Protein AF-A0A0G4FN25-F1 (afdb_monomer)

Sequence (162 aa):
MQSSNTSNTAGLGGEGDLRFLDLDSAEFVLVSLCSVLTHGNPSPEVLSELLAHREGFGLAWVLLQFVRLKRSRVAVTTLDLSKFSLGGGKLNLILSALPEGPESVETLKGGSHVCTEPRLTSLCRFLQNLRRTEGGGGVAVGGSLRTLVLAGEQQSDLISFA

Radius of gyration: 25.99 Å; Cα contacts (8 Å, |Δi|>4): 192; chains: 1; bounding box: 99×44×72 Å

Mean predicted aligned error: 14.56 Å

Structure (mmCIF, N/CA/C/O backbone):
data_AF-A0A0G4FN25-F1
#
_entry.id   AF-A0A0G4FN25-F1
#
loop_
_atom_site.group_PDB
_atom_site.id
_atom_site.type_symbol
_atom_site.label_atom_id
_atom_site.label_alt_id
_atom_site.label_comp_id
_atom_site.label_asym_id
_atom_site.label_entity_id
_atom_site.label_seq_id
_atom_site.pdbx_PDB_ins_code
_atom_site.Cartn_x
_atom_site.Cartn_y
_atom_site.Cartn_z
_atom_site.occupancy
_atom_site.B_iso_or_equiv
_atom_site.auth_seq_id
_atom_site.auth_comp_id
_atom_site.auth_asym_id
_atom_site.auth_atom_id
_atom_site.pdbx_PDB_model_num
ATOM 1 N N . MET A 1 1 ? 70.797 -19.616 -38.333 1.00 41.28 1 MET A N 1
ATOM 2 C CA . MET A 1 1 ? 71.349 -18.657 -37.350 1.00 41.28 1 MET A CA 1
ATOM 3 C C . MET A 1 1 ? 70.176 -18.258 -36.463 1.00 41.28 1 MET A C 1
ATOM 5 O O . MET A 1 1 ? 69.189 -17.812 -37.022 1.00 41.28 1 MET A O 1
ATOM 9 N N . GLN A 1 2 ? 70.088 -18.867 -35.270 1.00 38.78 2 GLN A N 1
ATOM 10 C CA . GLN A 1 2 ? 70.317 -18.218 -33.952 1.00 38.78 2 GLN A CA 1
ATOM 11 C C . GLN A 1 2 ? 69.226 -17.180 -33.626 1.00 38.78 2 GLN A C 1
ATOM 13 O O . GLN A 1 2 ? 68.972 -16.332 -34.465 1.00 38.78 2 GLN A O 1
ATOM 18 N N . SER A 1 3 ? 68.559 -17.098 -32.473 1.00 40.25 3 SER A N 1
ATOM 19 C CA . SER A 1 3 ? 68.507 -17.797 -31.172 1.00 40.25 3 SER A CA 1
ATOM 20 C C . SER A 1 3 ? 67.257 -17.207 -30.465 1.00 40.25 3 SER A C 1
ATOM 22 O O . SER A 1 3 ? 66.967 -16.034 -30.664 1.00 40.25 3 SER A O 1
ATOM 24 N N . SER A 1 4 ? 66.351 -17.994 -29.880 1.00 48.94 4 SER A N 1
ATOM 25 C CA . SER A 1 4 ? 66.202 -18.314 -28.440 1.00 48.94 4 SER A CA 1
ATOM 26 C C . SER A 1 4 ? 65.996 -17.152 -27.442 1.00 48.94 4 SER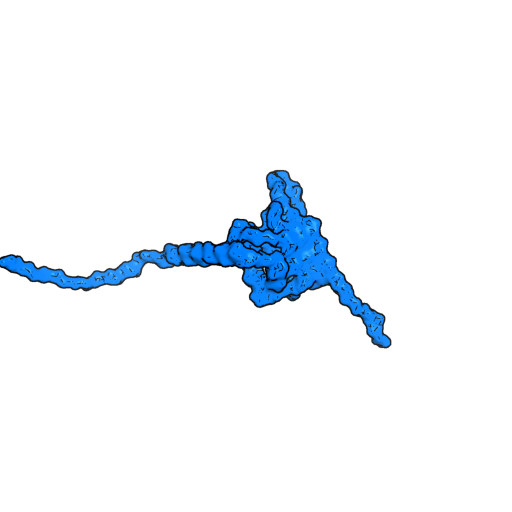 A C 1
ATOM 28 O O . SER A 1 4 ? 66.880 -16.319 -27.284 1.00 48.94 4 SER A O 1
ATOM 30 N N . ASN A 1 5 ? 64.917 -17.304 -26.647 1.00 42.34 5 ASN A N 1
ATOM 31 C CA . ASN A 1 5 ? 64.643 -16.820 -25.272 1.00 42.34 5 ASN A CA 1
ATOM 32 C C . ASN A 1 5 ? 64.369 -15.308 -25.089 1.00 42.34 5 ASN A C 1
ATOM 34 O O . ASN A 1 5 ? 65.041 -14.482 -25.679 1.00 42.34 5 ASN A O 1
ATOM 38 N N . THR A 1 6 ? 63.382 -14.860 -24.301 1.00 46.34 6 THR A N 1
ATOM 39 C CA . THR A 1 6 ? 63.128 -15.197 -22.887 1.00 46.34 6 THR A CA 1
ATOM 40 C C . THR A 1 6 ? 61.660 -15.059 -22.445 1.00 46.34 6 THR A C 1
ATOM 42 O O . THR A 1 6 ? 60.819 -14.409 -23.053 1.00 46.34 6 THR A O 1
ATOM 45 N N . SER A 1 7 ? 61.417 -15.734 -21.330 1.00 46.72 7 SER A N 1
ATOM 46 C CA . SER A 1 7 ? 60.204 -16.088 -20.606 1.00 46.72 7 SER A CA 1
ATOM 47 C C . SER A 1 7 ? 59.606 -15.034 -19.654 1.00 46.72 7 SER A C 1
ATOM 49 O O . SER A 1 7 ? 60.318 -14.194 -19.118 1.00 46.72 7 SER A O 1
ATOM 51 N N . ASN A 1 8 ? 58.338 -15.299 -19.314 1.00 40.88 8 ASN A N 1
ATOM 52 C CA . ASN A 1 8 ? 57.712 -15.259 -17.979 1.00 40.88 8 ASN A CA 1
ATOM 53 C C . ASN A 1 8 ? 57.148 -13.962 -17.360 1.00 40.88 8 ASN A C 1
ATOM 55 O O . ASN A 1 8 ? 57.861 -13.073 -16.917 1.00 40.88 8 ASN A O 1
ATOM 59 N N . THR A 1 9 ? 55.814 -14.002 -17.219 1.00 49.06 9 THR A N 1
ATOM 60 C CA . THR A 1 9 ? 55.008 -13.921 -15.979 1.00 49.06 9 THR A CA 1
ATOM 61 C C . THR A 1 9 ? 55.432 -12.955 -14.868 1.00 49.06 9 THR A C 1
ATOM 63 O O . THR A 1 9 ? 56.378 -13.234 -14.137 1.00 49.06 9 THR A O 1
ATOM 66 N N . ALA A 1 10 ? 54.589 -11.957 -14.598 1.00 39.38 10 ALA A N 1
ATOM 67 C CA . ALA A 1 10 ? 54.053 -11.650 -13.265 1.00 39.38 10 ALA A CA 1
ATOM 68 C C . ALA A 1 10 ? 53.078 -10.469 -13.371 1.00 39.38 10 ALA A C 1
ATOM 70 O O . ALA A 1 10 ? 53.340 -9.522 -14.105 1.00 39.38 10 ALA A O 1
ATOM 71 N N . GLY A 1 11 ? 51.993 -10.507 -12.598 1.00 33.34 11 GLY A N 1
ATOM 72 C CA . GLY A 1 11 ? 51.221 -9.303 -12.291 1.00 33.34 11 GLY A CA 1
ATOM 73 C C . GLY A 1 11 ? 49.719 -9.449 -12.453 1.00 33.34 11 GLY A C 1
ATOM 74 O O . GLY A 1 11 ? 49.122 -8.800 -13.303 1.00 33.34 11 GLY A O 1
ATOM 75 N N . LEU A 1 12 ? 49.104 -10.266 -11.597 1.00 47.38 12 LEU A N 1
ATOM 76 C CA . LEU A 1 12 ? 47.719 -10.053 -11.185 1.00 47.38 12 LEU A CA 1
ATOM 77 C C . LEU A 1 12 ? 47.645 -8.669 -10.520 1.00 47.38 12 LEU A C 1
ATOM 79 O O . LEU A 1 12 ? 48.051 -8.513 -9.372 1.00 47.38 12 LEU A O 1
ATOM 83 N N . GLY A 1 13 ? 47.182 -7.671 -11.264 1.00 33.25 13 GLY A N 1
ATOM 84 C CA . GLY A 1 13 ? 46.825 -6.349 -10.760 1.00 33.25 13 GLY A CA 1
ATOM 85 C C . GLY A 1 13 ? 45.318 -6.188 -10.852 1.00 33.25 13 GLY A C 1
ATOM 86 O O . GLY A 1 13 ? 44.815 -5.597 -11.801 1.00 33.25 13 GLY A O 1
ATOM 87 N N . GLY A 1 14 ? 44.603 -6.801 -9.911 1.00 49.75 14 GLY A N 1
ATOM 88 C CA . GLY A 1 14 ? 43.187 -6.543 -9.709 1.00 49.75 14 GLY A CA 1
ATOM 89 C C . GLY A 1 14 ? 43.031 -5.215 -8.989 1.00 49.75 14 GLY A C 1
ATOM 90 O O . GLY A 1 14 ? 43.221 -5.163 -7.784 1.00 49.75 14 GLY A O 1
ATOM 91 N N . GLU A 1 15 ? 42.688 -4.159 -9.714 1.00 47.00 15 GLU A N 1
ATOM 92 C CA . GLU A 1 15 ? 42.188 -2.925 -9.119 1.00 47.00 15 GLU A CA 1
ATOM 93 C C . GLU A 1 15 ? 41.410 -2.149 -10.181 1.00 47.00 15 GLU A C 1
ATOM 95 O O . GLU A 1 15 ? 41.945 -1.773 -11.219 1.00 47.00 15 GLU A O 1
ATOM 100 N N . GLY A 1 16 ? 40.121 -1.953 -9.917 1.00 47.97 16 GLY A N 1
ATOM 101 C CA . GLY A 1 16 ? 39.200 -1.264 -10.812 1.00 47.97 16 GLY A CA 1
ATOM 102 C C . GLY A 1 16 ? 38.151 -2.203 -11.384 1.00 47.97 16 GLY A C 1
ATOM 103 O O . GLY A 1 16 ? 38.286 -2.673 -12.503 1.00 47.97 16 GLY A O 1
ATOM 104 N N . ASP A 1 17 ? 37.114 -2.492 -10.598 1.00 41.75 17 ASP A N 1
ATOM 105 C CA . ASP A 1 17 ? 35.748 -2.054 -10.931 1.00 41.75 17 ASP A CA 1
ATOM 106 C C . ASP A 1 17 ? 34.696 -2.870 -10.154 1.00 41.75 17 ASP A C 1
ATOM 108 O O . ASP A 1 17 ? 33.956 -3.694 -10.681 1.00 41.75 17 ASP A O 1
ATOM 112 N N . LEU A 1 18 ? 34.647 -2.658 -8.837 1.00 44.47 18 LEU A N 1
ATOM 113 C CA . LEU A 1 18 ? 33.650 -3.266 -7.944 1.00 44.47 18 LEU A CA 1
ATOM 114 C C . LEU A 1 18 ? 32.418 -2.364 -7.742 1.00 44.47 18 LEU A C 1
ATOM 116 O O . LEU A 1 18 ? 31.736 -2.467 -6.727 1.00 44.47 18 LEU A O 1
ATOM 120 N N . ARG A 1 19 ? 32.134 -1.445 -8.675 1.00 47.59 19 ARG A N 1
ATOM 121 C CA . ARG A 1 19 ? 30.962 -0.550 -8.586 1.00 47.59 19 ARG A CA 1
ATOM 122 C C . ARG A 1 19 ? 30.053 -0.575 -9.815 1.00 47.59 19 ARG A C 1
ATOM 124 O O . ARG A 1 19 ? 28.977 0.010 -9.752 1.00 47.59 19 ARG A O 1
ATOM 131 N N . PHE A 1 20 ? 30.434 -1.275 -10.884 1.00 41.72 20 PHE A N 1
ATOM 132 C CA . PHE A 1 20 ? 29.627 -1.370 -12.107 1.00 41.72 20 PHE A CA 1
ATOM 133 C C . PHE A 1 20 ? 28.748 -2.633 -12.187 1.00 41.72 20 PHE A C 1
ATOM 135 O O . PHE A 1 20 ? 27.744 -2.638 -12.889 1.00 41.72 20 PHE A O 1
ATOM 142 N N . LEU A 1 21 ? 29.065 -3.686 -11.422 1.00 51.00 21 LEU A N 1
ATOM 143 C CA . LEU A 1 21 ? 28.366 -4.983 -11.490 1.00 51.00 21 LEU A CA 1
ATOM 144 C C . LEU A 1 21 ? 27.070 -5.067 -10.662 1.00 51.00 21 LEU A C 1
ATOM 146 O O . LEU A 1 21 ? 26.311 -6.021 -10.813 1.00 51.00 21 LEU A O 1
ATOM 150 N N . ASP A 1 22 ? 26.800 -4.088 -9.796 1.00 54.94 22 ASP A N 1
ATOM 151 C CA . ASP A 1 22 ? 25.641 -4.135 -8.887 1.00 54.94 22 ASP A CA 1
ATOM 152 C C . ASP A 1 22 ? 24.384 -3.475 -9.492 1.00 54.94 22 ASP A C 1
ATOM 154 O O . ASP A 1 22 ? 23.251 -3.831 -9.169 1.00 54.94 22 ASP A O 1
ATOM 158 N N . LEU A 1 23 ? 24.576 -2.543 -10.433 1.00 55.88 23 LEU A N 1
ATOM 159 C CA . LEU A 1 23 ? 23.486 -1.847 -11.125 1.00 55.88 23 LEU A CA 1
ATOM 160 C C . LEU A 1 23 ? 22.796 -2.748 -12.161 1.00 55.88 23 LEU A C 1
ATOM 162 O O . LEU A 1 23 ? 21.568 -2.770 -12.221 1.00 55.88 23 LEU A O 1
ATOM 166 N N . ASP A 1 24 ? 23.574 -3.540 -12.904 1.00 68.56 24 ASP A N 1
ATOM 167 C CA . ASP A 1 24 ? 23.072 -4.437 -13.956 1.00 68.56 24 ASP A CA 1
ATOM 168 C C . ASP A 1 24 ? 22.236 -5.592 -13.371 1.00 68.56 24 ASP A C 1
AT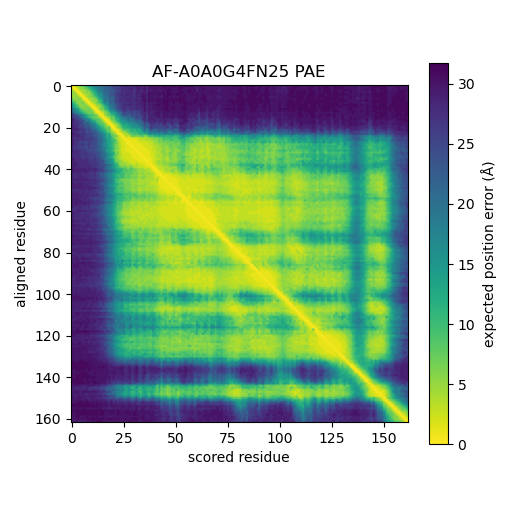OM 170 O O . ASP A 1 24 ? 21.174 -5.951 -13.878 1.00 68.56 24 ASP A O 1
ATOM 174 N N . SER A 1 25 ? 22.651 -6.115 -12.212 1.00 76.81 25 SER A N 1
ATOM 175 C CA . SER A 1 25 ? 21.925 -7.172 -11.496 1.00 76.81 25 SER A CA 1
ATOM 176 C C . SER A 1 25 ? 20.570 -6.688 -10.966 1.00 76.81 25 SER A C 1
ATOM 178 O O . SER A 1 25 ? 19.546 -7.351 -11.146 1.00 76.81 25 SER A O 1
ATOM 180 N N . ALA A 1 26 ? 20.529 -5.503 -10.348 1.00 79.25 26 ALA A N 1
ATOM 181 C CA . ALA A 1 26 ? 19.286 -4.938 -9.827 1.00 79.25 26 ALA A CA 1
ATOM 182 C C . ALA A 1 26 ? 18.296 -4.587 -10.951 1.00 79.25 26 ALA A C 1
ATOM 184 O O . ALA A 1 26 ? 17.092 -4.829 -10.816 1.00 79.25 26 ALA A O 1
ATOM 185 N N . GLU A 1 27 ? 18.792 -4.053 -12.070 1.00 82.06 27 GLU A N 1
ATOM 186 C CA . GLU A 1 27 ? 17.976 -3.770 -13.250 1.00 82.06 27 GLU A CA 1
ATOM 187 C C . GLU A 1 27 ? 17.435 -5.062 -13.875 1.00 82.06 27 GLU A C 1
ATOM 189 O O . GLU A 1 27 ? 16.235 -5.162 -14.145 1.00 82.06 27 GLU A O 1
ATOM 194 N N . PHE A 1 28 ? 18.266 -6.100 -13.988 1.00 82.88 28 PHE A N 1
ATOM 195 C CA . PHE A 1 28 ? 17.847 -7.417 -14.460 1.00 82.88 28 PHE A CA 1
ATOM 196 C C . PHE A 1 28 ? 16.762 -8.048 -13.573 1.00 82.88 28 PHE A C 1
ATOM 198 O O . PHE A 1 28 ? 15.769 -8.584 -14.081 1.00 82.88 28 PHE A O 1
ATOM 205 N N . VAL A 1 29 ? 16.897 -7.954 -12.245 1.00 83.25 29 VAL A N 1
ATOM 206 C CA . VAL A 1 29 ? 15.883 -8.434 -11.291 1.00 83.25 29 VAL A CA 1
ATOM 207 C C . VAL A 1 29 ? 14.580 -7.650 -11.440 1.00 83.25 29 VAL A C 1
ATOM 209 O O . VAL A 1 29 ? 13.506 -8.251 -11.465 1.00 83.25 29 VAL A O 1
ATOM 212 N N . LEU A 1 30 ? 14.651 -6.324 -11.593 1.00 82.00 30 LEU A N 1
ATOM 213 C CA . LEU A 1 30 ? 13.478 -5.483 -11.836 1.00 82.00 30 LEU A CA 1
ATOM 214 C C . LEU A 1 30 ? 12.761 -5.865 -13.134 1.00 82.00 30 LEU A C 1
ATOM 216 O O . LEU A 1 30 ? 11.544 -6.026 -13.115 1.00 82.00 30 LEU A O 1
ATOM 220 N N . VAL A 1 31 ? 13.490 -6.039 -14.239 1.00 84.00 31 VAL A N 1
ATOM 221 C CA . VAL A 1 31 ? 12.924 -6.440 -15.538 1.00 84.00 31 VAL A CA 1
ATOM 222 C C . VAL A 1 31 ? 12.288 -7.828 -15.452 1.00 84.00 31 VAL A C 1
ATOM 224 O O . VAL A 1 31 ? 11.163 -8.022 -15.917 1.00 84.00 31 VAL A O 1
ATOM 227 N N . SER A 1 32 ? 12.963 -8.775 -14.800 1.00 84.19 32 SER A N 1
ATOM 228 C CA . SER A 1 32 ? 12.461 -10.138 -14.607 1.00 84.19 32 SER A CA 1
ATOM 229 C C . SER A 1 32 ? 11.181 -10.153 -13.772 1.00 84.19 32 SER A C 1
ATOM 231 O O . SER A 1 32 ? 10.196 -10.781 -14.161 1.00 84.19 32 SER A O 1
ATOM 233 N N . LEU A 1 33 ? 11.151 -9.405 -12.664 1.00 81.19 33 LEU A N 1
ATOM 234 C CA . LEU A 1 33 ? 9.952 -9.247 -11.842 1.00 81.19 33 LEU A CA 1
ATOM 235 C C . LEU A 1 33 ? 8.834 -8.552 -12.623 1.00 81.19 33 LEU A C 1
ATOM 237 O O . LEU A 1 33 ? 7.729 -9.077 -12.668 1.00 81.19 33 LEU A O 1
ATOM 241 N N . CYS A 1 34 ? 9.100 -7.433 -13.303 1.00 79.12 34 CYS A N 1
ATOM 242 C CA . CYS A 1 34 ? 8.112 -6.766 -14.159 1.00 79.12 34 CYS A CA 1
ATOM 243 C C . CYS A 1 34 ? 7.486 -7.739 -15.164 1.00 79.12 34 CYS A C 1
ATOM 245 O O . CYS A 1 34 ? 6.267 -7.747 -15.327 1.00 79.12 34 CYS A O 1
ATOM 247 N N . SER A 1 35 ? 8.305 -8.575 -15.806 1.00 82.62 35 SER A N 1
ATOM 248 C CA . SER A 1 35 ? 7.847 -9.580 -16.764 1.00 82.62 35 SER A CA 1
ATOM 249 C C . SER A 1 35 ? 6.929 -10.609 -16.099 1.00 82.62 35 SER A C 1
ATOM 251 O O . SER A 1 35 ? 5.773 -10.758 -16.501 1.00 82.62 35 SER A O 1
ATOM 253 N N . VAL A 1 36 ? 7.380 -11.243 -15.010 1.00 83.38 36 VAL A N 1
ATOM 254 C CA . VAL A 1 36 ? 6.587 -12.238 -14.265 1.00 83.38 36 VAL A CA 1
ATOM 255 C C . VAL A 1 36 ? 5.267 -11.650 -13.775 1.00 83.38 36 VAL A C 1
ATOM 257 O O . VAL A 1 36 ? 4.233 -12.299 -13.880 1.00 83.38 36 VAL A O 1
ATOM 260 N N . LEU A 1 37 ? 5.271 -10.416 -13.275 1.00 78.56 37 LEU A N 1
ATOM 261 C CA . LEU A 1 37 ? 4.075 -9.767 -12.742 1.00 78.56 37 LEU A CA 1
ATOM 262 C C . LEU A 1 37 ? 3.106 -9.323 -13.837 1.00 78.56 37 LEU A C 1
ATOM 264 O O . LEU A 1 37 ? 1.894 -9.448 -13.667 1.00 78.56 37 LEU A O 1
ATOM 268 N N . THR A 1 38 ? 3.630 -8.860 -14.972 1.00 76.88 38 THR A N 1
ATOM 269 C CA . THR A 1 38 ? 2.819 -8.506 -16.144 1.00 76.88 38 THR A CA 1
ATOM 270 C C . THR A 1 38 ? 2.138 -9.740 -16.729 1.00 76.88 38 THR A C 1
ATOM 272 O O . THR A 1 38 ? 0.977 -9.665 -17.121 1.00 76.88 38 THR A O 1
ATOM 275 N N . HIS A 1 39 ? 2.831 -10.881 -16.758 1.00 78.81 39 HIS A N 1
ATOM 276 C CA . HIS A 1 39 ? 2.271 -12.140 -17.247 1.00 78.81 39 HIS A CA 1
ATOM 277 C C . HIS A 1 39 ? 1.377 -12.843 -16.224 1.00 78.81 39 HIS A C 1
ATOM 279 O O . HIS A 1 39 ? 0.363 -13.426 -16.598 1.00 78.81 39 HIS A O 1
ATOM 285 N N . GLY A 1 40 ? 1.734 -12.783 -14.942 1.00 77.81 40 GLY A N 1
ATOM 286 C CA . GLY A 1 40 ? 0.974 -13.396 -13.858 1.00 77.81 40 GLY A CA 1
ATOM 287 C C . GLY A 1 40 ? -0.339 -12.677 -13.564 1.00 77.81 40 GLY A C 1
ATOM 288 O O . GLY A 1 40 ? -1.252 -13.313 -13.051 1.00 77.81 40 GLY A O 1
ATOM 289 N N . ASN A 1 41 ? -0.424 -11.379 -13.891 1.00 75.19 41 ASN A N 1
ATOM 290 C CA . ASN A 1 41 ? -1.596 -10.514 -13.727 1.00 75.19 41 ASN A CA 1
ATOM 291 C C . ASN A 1 41 ? -2.414 -10.844 -12.460 1.00 75.19 41 ASN A C 1
ATOM 293 O O . ASN A 1 41 ? -3.574 -11.258 -12.566 1.00 75.19 41 ASN A O 1
ATOM 297 N N . PRO A 1 42 ? -1.800 -10.742 -11.263 1.00 78.81 42 PRO A N 1
ATOM 298 C CA . PRO A 1 42 ? -2.468 -11.107 -10.025 1.00 78.81 42 PRO A CA 1
ATOM 299 C C . PRO A 1 42 ? -3.746 -10.288 -9.868 1.00 78.81 42 PRO A C 1
ATOM 301 O O . PRO A 1 42 ? -3.732 -9.062 -9.990 1.00 78.81 42 PRO A O 1
ATOM 304 N N . SER A 1 43 ? -4.850 -10.979 -9.599 1.00 83.12 43 SER A N 1
ATOM 305 C CA . SER A 1 43 ? -6.139 -10.324 -9.429 1.00 83.12 43 SER A CA 1
ATOM 306 C C . SER A 1 43 ? -6.142 -9.456 -8.156 1.00 83.12 43 SER A C 1
ATOM 308 O O . SER A 1 43 ? -5.405 -9.741 -7.199 1.00 83.12 43 SER A O 1
ATOM 310 N N . PRO A 1 44 ? -6.954 -8.387 -8.107 1.00 81.81 44 PRO A N 1
ATOM 311 C CA . PRO A 1 44 ? -7.052 -7.522 -6.931 1.00 81.81 44 PRO A CA 1
ATOM 312 C C . PRO A 1 44 ? -7.507 -8.272 -5.666 1.00 81.81 44 PRO A C 1
ATOM 314 O O . PRO A 1 44 ? -7.138 -7.890 -4.554 1.00 81.81 44 PRO A O 1
ATOM 317 N N . GLU A 1 45 ? -8.241 -9.377 -5.809 1.00 86.06 45 GLU A N 1
ATOM 318 C CA . GLU A 1 45 ? -8.648 -10.253 -4.704 1.00 86.06 45 GLU A CA 1
ATOM 319 C C . GLU A 1 45 ? -7.447 -10.988 -4.102 1.00 86.06 45 GLU A C 1
ATOM 321 O O . GLU A 1 45 ? -7.299 -11.031 -2.882 1.00 86.06 45 GLU A O 1
ATOM 326 N N . VAL A 1 46 ? -6.553 -11.513 -4.948 1.00 86.50 46 VAL A N 1
ATOM 327 C CA . VAL A 1 46 ? -5.316 -12.171 -4.499 1.00 86.50 46 VAL A CA 1
ATOM 328 C C . VAL A 1 46 ? -4.412 -11.169 -3.785 1.00 86.50 46 VAL A C 1
ATOM 330 O O . VAL A 1 46 ? -3.846 -11.483 -2.740 1.00 86.50 46 VAL A O 1
ATOM 333 N N . LEU A 1 47 ? -4.310 -9.941 -4.303 1.00 87.19 47 LEU A N 1
ATOM 334 C CA . LEU A 1 47 ? -3.580 -8.860 -3.635 1.00 87.19 47 LEU A CA 1
ATOM 335 C C . LEU A 1 47 ? -4.173 -8.520 -2.266 1.00 87.19 47 LEU A C 1
ATOM 337 O O . LEU A 1 47 ? -3.433 -8.384 -1.294 1.00 87.19 47 LEU A O 1
ATOM 341 N N . SER A 1 48 ? -5.497 -8.410 -2.187 1.00 87.94 48 SER A N 1
ATOM 342 C CA . SER A 1 48 ? -6.220 -8.123 -0.946 1.00 87.94 48 SER A CA 1
ATOM 343 C C . SER A 1 48 ? -5.981 -9.211 0.107 1.00 87.94 48 SER A C 1
ATOM 345 O O . SER A 1 48 ? -5.646 -8.907 1.253 1.00 87.94 48 SER A O 1
ATOM 347 N N . GLU A 1 49 ? -6.045 -10.483 -0.295 1.00 89.06 49 GLU A N 1
ATOM 348 C CA . GLU A 1 49 ? -5.775 -11.622 0.587 1.00 89.06 49 GLU A CA 1
ATOM 349 C C . GLU A 1 49 ? -4.305 -11.650 1.044 1.00 89.06 49 GLU A C 1
ATOM 351 O O . GLU A 1 49 ? -4.025 -11.831 2.227 1.00 89.06 49 GLU A O 1
ATOM 356 N N . LEU A 1 50 ? -3.347 -11.391 0.147 1.00 88.75 50 LEU A N 1
ATOM 357 C CA . LEU A 1 50 ? -1.927 -11.329 0.507 1.00 88.75 50 LEU A CA 1
ATOM 358 C C . LEU A 1 50 ? -1.610 -10.171 1.467 1.00 88.75 50 LEU A C 1
ATOM 360 O O . LEU A 1 50 ? -0.769 -10.329 2.351 1.00 88.75 50 LEU A O 1
ATOM 364 N N . LEU A 1 51 ? -2.270 -9.018 1.321 1.00 88.38 51 LEU A N 1
ATOM 365 C CA . LEU A 1 51 ? -2.104 -7.876 2.228 1.00 88.38 51 LEU A CA 1
ATOM 366 C C . LEU A 1 51 ? -2.693 -8.129 3.619 1.00 88.38 51 LEU A C 1
ATOM 368 O O . LEU A 1 51 ? -2.237 -7.513 4.587 1.00 88.38 51 LEU A O 1
ATOM 372 N N . ALA A 1 52 ? -3.686 -9.012 3.729 1.00 87.12 52 ALA A N 1
ATOM 373 C CA . ALA A 1 52 ? -4.344 -9.329 4.991 1.00 87.12 52 ALA A CA 1
ATOM 374 C C . ALA A 1 52 ? -3.457 -10.143 5.952 1.00 87.12 52 ALA A C 1
ATOM 376 O O . ALA A 1 52 ? -3.597 -10.000 7.172 1.00 87.12 52 ALA A O 1
ATOM 377 N N . HIS A 1 53 ? -2.515 -10.932 5.419 1.00 85.50 53 HIS A N 1
ATOM 378 C CA . HIS A 1 53 ? -1.696 -11.888 6.178 1.00 85.50 53 HIS A CA 1
ATOM 379 C C . HIS A 1 53 ? -0.213 -11.503 6.225 1.00 85.50 53 HIS A C 1
ATOM 381 O O . HIS A 1 53 ? 0.298 -10.764 5.381 1.00 85.50 53 HIS A O 1
ATOM 387 N N . ARG A 1 54 ? 0.527 -11.978 7.236 1.00 87.62 54 ARG A N 1
ATOM 388 C CA . ARG A 1 54 ? 1.933 -11.570 7.437 1.00 87.62 54 ARG A CA 1
ATOM 389 C C . ARG A 1 54 ? 2.863 -12.134 6.371 1.00 87.62 54 ARG A C 1
ATOM 391 O O . ARG A 1 54 ? 3.820 -11.455 6.005 1.00 87.62 54 ARG A O 1
ATOM 398 N N . GLU A 1 55 ? 2.564 -13.339 5.916 1.00 88.81 55 GLU A N 1
ATOM 399 C CA . GLU A 1 55 ? 3.337 -14.148 4.982 1.00 88.81 55 GLU A CA 1
ATOM 400 C C . GLU A 1 55 ? 3.304 -13.531 3.578 1.00 88.81 55 GLU A C 1
ATOM 402 O O . GLU A 1 55 ? 4.322 -13.483 2.893 1.00 88.81 55 GLU A O 1
ATOM 407 N N . GLY A 1 56 ? 2.145 -12.994 3.178 1.00 87.25 56 GLY A N 1
ATOM 408 C CA . GLY A 1 56 ? 1.927 -12.379 1.867 1.00 87.25 56 GLY A CA 1
ATOM 409 C C . GLY A 1 56 ? 2.223 -10.880 1.801 1.00 87.25 56 GLY A C 1
ATOM 410 O O . GLY A 1 56 ? 2.443 -10.347 0.711 1.00 87.25 56 GLY A O 1
ATOM 411 N N . PHE A 1 57 ? 2.274 -10.197 2.950 1.00 89.81 57 PHE A N 1
ATOM 412 C CA . PHE A 1 57 ? 2.320 -8.735 3.001 1.00 89.81 57 PHE A CA 1
ATOM 413 C C . PHE A 1 57 ? 3.492 -8.135 2.220 1.00 89.81 57 PHE A C 1
ATOM 415 O O . PHE A 1 57 ? 3.313 -7.159 1.500 1.00 89.81 57 PHE A O 1
ATOM 422 N N . GLY A 1 58 ? 4.697 -8.696 2.370 1.00 90.12 58 GLY A N 1
ATOM 423 C CA . GLY A 1 58 ? 5.893 -8.162 1.714 1.00 90.12 58 GLY A CA 1
ATOM 424 C C . GLY A 1 58 ? 5.780 -8.212 0.192 1.00 90.12 58 GLY A C 1
ATOM 425 O O . GLY A 1 58 ? 6.015 -7.208 -0.477 1.00 90.12 58 GLY A O 1
ATOM 426 N N . LEU A 1 59 ? 5.344 -9.356 -0.342 1.00 88.50 59 LEU A N 1
ATOM 427 C CA . LEU A 1 59 ? 5.141 -9.540 -1.776 1.00 88.50 59 LEU A CA 1
ATOM 428 C C . LEU A 1 59 ? 4.043 -8.613 -2.300 1.00 88.50 59 LEU A C 1
ATOM 430 O O . LEU A 1 59 ? 4.261 -7.906 -3.279 1.00 88.50 59 LEU A O 1
ATOM 434 N N . ALA A 1 60 ? 2.890 -8.563 -1.633 1.00 89.12 60 ALA A N 1
ATOM 435 C CA . ALA A 1 60 ? 1.797 -7.701 -2.069 1.00 89.12 60 ALA A CA 1
ATOM 436 C C . ALA A 1 60 ? 2.127 -6.210 -1.966 1.00 89.12 60 ALA A C 1
ATOM 438 O O . ALA A 1 60 ? 1.709 -5.430 -2.818 1.00 89.12 60 ALA A O 1
ATOM 439 N N . TRP A 1 61 ? 2.935 -5.805 -0.986 1.00 89.81 61 TRP A N 1
ATOM 440 C CA . TRP A 1 61 ? 3.430 -4.437 -0.915 1.00 89.81 61 TRP A CA 1
ATOM 441 C C . TRP A 1 61 ? 4.375 -4.111 -2.078 1.00 89.81 61 TRP A C 1
ATOM 443 O O . TRP A 1 61 ? 4.222 -3.063 -2.698 1.00 89.81 61 TRP A O 1
ATOM 453 N N . VAL A 1 62 ? 5.297 -5.013 -2.440 1.00 88.38 62 VAL A N 1
ATOM 454 C CA . VAL A 1 62 ? 6.152 -4.846 -3.631 1.00 88.38 62 VAL A CA 1
ATOM 455 C C . VAL A 1 62 ? 5.305 -4.778 -4.904 1.00 88.38 62 VAL A C 1
ATOM 457 O O . VAL A 1 62 ? 5.517 -3.895 -5.728 1.00 88.38 62 VAL A O 1
ATOM 460 N N . LEU A 1 63 ? 4.296 -5.638 -5.046 1.00 86.81 63 LEU A N 1
ATOM 461 C CA . LEU A 1 63 ? 3.354 -5.582 -6.167 1.00 86.81 63 LEU A CA 1
ATOM 462 C C . LEU A 1 63 ? 2.676 -4.215 -6.266 1.00 86.81 63 LEU A C 1
ATOM 464 O O . LEU A 1 63 ? 2.656 -3.605 -7.335 1.00 86.81 63 LEU A O 1
ATOM 468 N N . LEU A 1 64 ? 2.185 -3.708 -5.136 1.00 86.00 64 LEU A N 1
ATOM 469 C CA . LEU A 1 64 ? 1.540 -2.405 -5.053 1.00 86.00 64 LEU A CA 1
ATOM 470 C C . LEU A 1 64 ? 2.511 -1.268 -5.419 1.00 86.00 64 LEU A C 1
ATOM 472 O O . LEU A 1 64 ? 2.117 -0.330 -6.105 1.00 86.00 64 LEU A O 1
ATOM 476 N N . GLN A 1 65 ? 3.799 -1.387 -5.073 1.00 86.38 65 GLN A N 1
ATOM 477 C CA . GLN A 1 65 ? 4.839 -0.452 -5.519 1.00 86.38 65 GLN A CA 1
ATOM 478 C C . GLN A 1 65 ? 5.052 -0.476 -7.034 1.00 86.38 65 GLN A C 1
ATOM 480 O O . GLN A 1 65 ? 5.193 0.579 -7.649 1.00 86.38 65 GLN A O 1
ATOM 485 N N . PHE A 1 66 ? 5.053 -1.653 -7.657 1.00 84.19 66 PHE A N 1
ATOM 486 C CA . PHE A 1 66 ? 5.189 -1.763 -9.111 1.00 84.19 66 PHE A CA 1
ATOM 487 C C . PHE A 1 66 ? 3.978 -1.175 -9.838 1.00 84.19 66 PHE A C 1
ATOM 489 O O . PHE A 1 66 ? 4.150 -0.514 -10.863 1.00 84.19 66 PHE A O 1
ATOM 496 N N . VAL A 1 67 ? 2.774 -1.361 -9.289 1.00 82.56 67 VAL A N 1
ATOM 497 C CA . VAL A 1 67 ? 1.553 -0.707 -9.781 1.00 82.56 67 VAL A CA 1
ATOM 498 C C . VAL A 1 67 ? 1.663 0.811 -9.626 1.00 82.56 67 VAL A C 1
ATOM 500 O O . VAL A 1 67 ? 1.480 1.536 -10.600 1.00 82.56 67 VAL A O 1
ATOM 503 N N . ARG A 1 68 ? 2.061 1.304 -8.445 1.00 83.31 68 ARG A N 1
ATOM 504 C CA . ARG A 1 68 ? 2.275 2.739 -8.191 1.00 83.31 68 ARG A CA 1
ATOM 505 C C . ARG A 1 68 ? 3.286 3.365 -9.150 1.00 83.31 68 ARG A C 1
ATOM 507 O O . ARG A 1 68 ? 3.086 4.487 -9.603 1.00 83.31 68 ARG A O 1
ATOM 514 N N . LEU A 1 69 ? 4.351 2.640 -9.489 1.00 83.19 69 LEU A N 1
ATOM 515 C CA . LEU A 1 69 ? 5.376 3.072 -10.444 1.00 83.19 69 LEU A CA 1
ATOM 516 C C . LEU A 1 69 ? 4.980 2.860 -11.917 1.00 83.19 69 LEU A C 1
ATOM 518 O O . LEU A 1 69 ? 5.816 3.079 -12.793 1.00 83.19 69 LEU A O 1
ATOM 522 N N . LYS A 1 70 ? 3.744 2.426 -12.206 1.00 77.56 70 LYS A N 1
ATOM 523 C CA . LYS A 1 70 ? 3.242 2.114 -13.558 1.00 77.56 70 LYS A CA 1
ATOM 524 C C . LYS A 1 70 ? 4.102 1.100 -14.321 1.00 77.56 70 LYS A C 1
ATOM 526 O O . LYS A 1 70 ? 4.189 1.122 -15.545 1.00 77.56 70 LYS A O 1
ATOM 531 N N . ARG A 1 71 ? 4.756 0.197 -13.586 1.00 76.06 71 ARG A N 1
ATOM 532 C CA . ARG A 1 71 ? 5.591 -0.888 -14.130 1.00 76.06 71 ARG A CA 1
ATOM 533 C C . ARG A 1 71 ? 4.836 -2.207 -14.279 1.00 76.06 71 ARG A C 1
ATOM 535 O O . ARG A 1 71 ? 5.382 -3.166 -14.809 1.00 76.06 71 ARG A O 1
ATOM 542 N N . SER A 1 72 ? 3.593 -2.253 -13.810 1.00 73.62 72 SER A N 1
ATOM 543 C CA . SER A 1 72 ? 2.689 -3.391 -13.935 1.00 73.62 72 SER A CA 1
ATOM 544 C C . SER A 1 72 ? 1.356 -2.927 -14.514 1.00 73.62 72 SER A C 1
ATOM 546 O O . SER A 1 72 ? 0.908 -1.821 -14.222 1.00 73.62 72 SER A O 1
ATOM 548 N N . ARG A 1 73 ? 0.714 -3.783 -15.317 1.00 70.94 73 ARG A N 1
ATOM 549 C CA . ARG A 1 73 ? -0.631 -3.549 -15.875 1.00 70.94 73 ARG A CA 1
ATOM 550 C C . ARG A 1 73 ? -1.762 -3.935 -14.917 1.00 70.94 73 ARG A C 1
ATOM 552 O O . ARG A 1 73 ? -2.927 -3.878 -15.301 1.00 70.94 73 ARG A O 1
ATOM 559 N N . VAL A 1 74 ? -1.432 -4.363 -13.699 1.00 72.38 74 VAL A N 1
ATOM 560 C CA . VAL A 1 74 ? -2.426 -4.761 -12.701 1.00 72.38 74 VAL A CA 1
ATOM 561 C C . VAL A 1 74 ? -3.219 -3.530 -12.267 1.00 72.38 74 VAL A C 1
ATOM 563 O O . VAL A 1 74 ? -2.701 -2.652 -11.580 1.00 72.38 74 VAL A O 1
ATOM 566 N N . ALA A 1 75 ? -4.487 -3.479 -12.667 1.00 69.88 75 ALA A N 1
ATOM 567 C CA . ALA A 1 75 ? -5.415 -2.441 -12.249 1.00 69.88 75 ALA A CA 1
ATOM 568 C C . ALA A 1 75 ? -5.937 -2.763 -10.842 1.00 69.88 75 ALA A C 1
ATOM 570 O O . ALA A 1 75 ? -6.788 -3.634 -10.659 1.00 69.88 75 ALA A O 1
ATOM 571 N N . VAL A 1 76 ? -5.430 -2.058 -9.832 1.00 74.12 76 VAL A N 1
ATOM 572 C CA . VAL A 1 76 ? -5.911 -2.186 -8.449 1.00 74.12 76 VAL A CA 1
ATOM 573 C C . VAL A 1 76 ? -7.085 -1.228 -8.258 1.00 74.12 76 VAL A C 1
ATOM 575 O O . VAL A 1 76 ? -6.974 -0.222 -7.572 1.00 74.12 76 VAL A O 1
ATOM 578 N N . THR A 1 77 ? -8.217 -1.499 -8.909 1.00 76.94 77 THR A N 1
ATOM 579 C CA . THR A 1 77 ? -9.420 -0.649 -8.789 1.00 76.94 77 THR A CA 1
ATOM 580 C C . THR A 1 77 ? -10.136 -0.861 -7.458 1.00 76.94 77 THR A C 1
ATOM 582 O O . THR A 1 77 ? -10.725 0.069 -6.912 1.00 76.94 77 THR A O 1
ATOM 585 N N . THR A 1 78 ? -10.065 -2.074 -6.909 1.00 82.56 78 THR A N 1
ATOM 586 C CA . THR A 1 78 ? -10.659 -2.436 -5.620 1.00 82.56 78 THR A CA 1
ATOM 587 C C . THR A 1 78 ? -9.599 -3.043 -4.713 1.00 82.56 78 THR A C 1
ATOM 589 O O . THR A 1 78 ? -8.886 -3.956 -5.121 1.00 82.56 78 THR A O 1
ATOM 592 N N . LEU A 1 79 ? -9.512 -2.551 -3.479 1.00 85.50 79 LEU A N 1
ATOM 593 C CA . LEU A 1 79 ? -8.641 -3.089 -2.442 1.00 85.50 79 LEU A CA 1
ATOM 594 C C . LEU A 1 79 ? -9.467 -3.422 -1.200 1.00 85.50 79 LEU A C 1
ATOM 596 O O . LEU A 1 79 ? -10.068 -2.532 -0.591 1.00 85.50 79 LEU A O 1
ATOM 600 N N . ASP A 1 80 ? -9.493 -4.700 -0.828 1.00 87.31 80 ASP A N 1
ATOM 601 C CA . ASP A 1 80 ? -10.253 -5.189 0.316 1.00 87.31 80 ASP A CA 1
ATOM 602 C C . ASP A 1 80 ? -9.339 -5.484 1.512 1.00 87.31 80 ASP A C 1
ATOM 604 O O . ASP A 1 80 ? -8.573 -6.442 1.535 1.00 87.31 80 ASP A O 1
ATOM 608 N N . LEU A 1 81 ? -9.431 -4.637 2.531 1.00 85.62 81 LEU A N 1
ATOM 609 C CA . LEU A 1 81 ? -8.723 -4.757 3.801 1.00 85.62 81 LEU A CA 1
ATOM 610 C C . LEU A 1 81 ? -9.669 -5.198 4.931 1.00 85.62 81 LEU A C 1
ATOM 612 O O . LEU A 1 81 ? -9.368 -4.985 6.105 1.00 85.62 81 LEU A O 1
A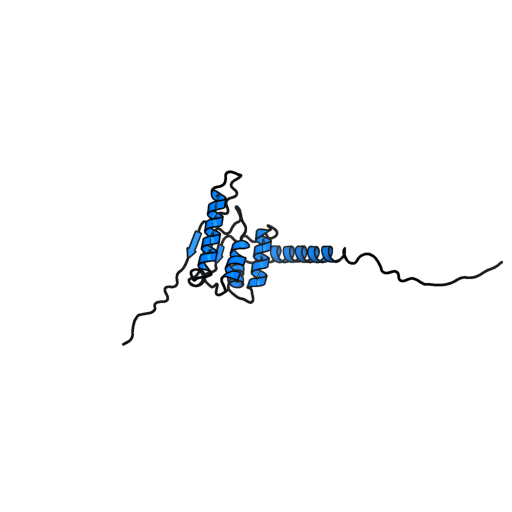TOM 616 N N . SER A 1 82 ? -10.819 -5.803 4.616 1.00 83.69 82 SER A N 1
ATOM 617 C CA . SER A 1 82 ? -11.764 -6.334 5.613 1.00 83.69 82 SER A CA 1
ATOM 618 C C . SER A 1 82 ? -11.115 -7.340 6.558 1.00 83.69 82 SER A C 1
ATOM 620 O O . SER A 1 82 ? -11.241 -7.222 7.774 1.00 83.69 82 SER A O 1
ATOM 622 N N . LYS A 1 83 ? -10.332 -8.266 6.003 1.00 83.25 83 LYS A N 1
ATOM 623 C CA . LYS A 1 83 ? -9.584 -9.284 6.752 1.00 83.25 83 LYS A CA 1
ATOM 624 C C . LYS A 1 83 ? -8.239 -8.785 7.293 1.00 83.25 83 LYS A C 1
ATOM 626 O O . LYS A 1 83 ? -7.452 -9.576 7.811 1.00 83.25 83 LYS A O 1
ATOM 631 N N . PHE A 1 84 ? -7.926 -7.494 7.153 1.00 83.06 84 PHE A N 1
ATOM 632 C CA . PHE A 1 84 ? -6.620 -6.960 7.525 1.00 83.06 84 PHE A CA 1
ATOM 633 C C . PHE A 1 84 ? -6.421 -6.976 9.043 1.00 83.06 84 PHE A C 1
ATOM 635 O O . PHE A 1 84 ? -6.913 -6.124 9.788 1.00 83.06 84 PHE A O 1
ATOM 642 N N . SER A 1 85 ? -5.626 -7.935 9.502 1.00 80.38 85 SER A N 1
ATOM 643 C CA . SER A 1 85 ? -5.334 -8.138 10.922 1.00 80.38 85 SER A CA 1
ATOM 644 C C . SER A 1 85 ? -4.013 -7.495 11.363 1.00 80.38 85 SER A C 1
ATOM 646 O O . SER A 1 85 ? -3.685 -7.488 12.552 1.00 80.38 85 SER A O 1
ATOM 648 N N . LEU A 1 86 ? -3.247 -6.911 10.435 1.00 80.69 86 LEU A N 1
ATOM 649 C CA . LEU A 1 86 ? -1.903 -6.415 10.721 1.00 80.69 86 LEU A CA 1
ATOM 650 C C . LEU A 1 86 ? -1.905 -5.034 11.407 1.00 80.69 86 LEU A C 1
ATOM 652 O O . LEU A 1 86 ? -2.880 -4.288 11.386 1.00 80.69 86 LEU A O 1
ATOM 656 N N . GLY A 1 87 ? -0.788 -4.679 12.048 1.00 82.31 87 GLY A N 1
ATOM 657 C CA . GLY A 1 87 ? -0.667 -3.434 12.816 1.00 82.31 87 GLY A CA 1
ATOM 658 C C . GLY A 1 87 ? -0.758 -2.150 11.974 1.00 82.31 87 GLY A C 1
ATOM 659 O O . GLY A 1 87 ? -0.535 -2.155 10.762 1.00 82.31 87 GLY A O 1
ATOM 660 N N . GLY A 1 88 ? -1.009 -1.015 12.639 1.00 80.06 88 GLY A N 1
ATOM 661 C CA . GLY A 1 88 ? -1.203 0.294 11.991 1.00 80.06 88 GLY A CA 1
ATOM 662 C C . GLY A 1 88 ? -0.049 0.779 11.115 1.00 80.06 88 GLY A C 1
ATOM 663 O O . GLY A 1 88 ? -0.293 1.386 10.077 1.00 80.06 88 GLY A O 1
ATOM 664 N N . GLY A 1 89 ? 1.198 0.439 11.453 1.00 83.31 89 GLY A N 1
ATOM 665 C CA . GLY A 1 89 ? 2.352 0.772 10.610 1.00 83.31 89 GLY A CA 1
ATOM 666 C C . GLY A 1 89 ? 2.288 0.119 9.225 1.00 83.31 89 GLY A C 1
ATOM 667 O O . GLY A 1 89 ? 2.592 0.762 8.224 1.00 83.31 89 GLY A O 1
ATOM 668 N N . LYS A 1 90 ? 1.815 -1.131 9.146 1.00 86.06 90 LYS A N 1
ATOM 669 C CA . LYS A 1 90 ? 1.642 -1.842 7.873 1.00 86.06 90 LYS A CA 1
ATOM 670 C C . LYS A 1 90 ? 0.487 -1.275 7.058 1.00 86.06 90 LYS A C 1
ATOM 672 O O . LYS A 1 90 ? 0.617 -1.141 5.848 1.00 86.06 90 LYS A O 1
ATOM 677 N N . LEU A 1 91 ? -0.595 -0.866 7.719 1.00 85.06 91 LEU A N 1
ATOM 678 C CA . LEU A 1 91 ? -1.680 -0.159 7.043 1.00 85.06 91 LEU A CA 1
ATOM 679 C C . LEU A 1 91 ? -1.172 1.146 6.419 1.00 85.06 91 LEU A C 1
ATOM 681 O O . LEU A 1 91 ? -1.442 1.415 5.257 1.00 85.06 91 LEU A O 1
ATOM 685 N N . ASN A 1 92 ? -0.372 1.920 7.154 1.00 84.31 92 ASN A N 1
ATOM 686 C CA . ASN A 1 92 ? 0.225 3.149 6.635 1.00 84.31 92 ASN A CA 1
ATOM 687 C C . ASN A 1 92 ? 1.157 2.886 5.432 1.00 84.31 92 ASN A C 1
ATOM 689 O O . ASN A 1 92 ? 1.185 3.668 4.484 1.00 84.31 92 ASN A O 1
ATOM 693 N N . LEU A 1 93 ? 1.876 1.757 5.425 1.00 87.00 93 LEU A N 1
ATOM 694 C CA . LEU A 1 93 ? 2.682 1.331 4.275 1.00 87.00 93 LEU A CA 1
ATOM 695 C C . LEU A 1 93 ? 1.828 0.978 3.053 1.00 87.00 93 LEU A C 1
ATOM 697 O O . LEU A 1 93 ? 2.225 1.317 1.943 1.00 87.00 93 LEU A O 1
ATOM 701 N N . ILE A 1 94 ? 0.672 0.334 3.240 1.00 86.88 94 ILE A N 1
ATOM 702 C CA . ILE A 1 94 ? -0.276 0.069 2.146 1.00 86.88 94 ILE A CA 1
ATOM 703 C C . ILE A 1 94 ? -0.808 1.391 1.603 1.00 86.88 94 ILE A C 1
ATOM 705 O O . ILE A 1 94 ? -0.688 1.647 0.412 1.00 86.88 94 ILE A O 1
ATOM 709 N N . LEU A 1 95 ? -1.346 2.244 2.479 1.00 84.25 95 LEU A N 1
ATOM 710 C CA . LEU A 1 95 ? -1.976 3.509 2.095 1.00 84.25 95 LEU A CA 1
ATOM 711 C C . LEU A 1 95 ? -1.004 4.446 1.365 1.00 84.25 95 LEU A C 1
ATOM 713 O O . LEU A 1 95 ? -1.389 5.097 0.404 1.00 84.25 95 LEU A O 1
ATOM 717 N N . SER A 1 96 ? 0.265 4.481 1.778 1.00 82.38 96 SER A N 1
ATOM 718 C CA . SER A 1 96 ? 1.307 5.265 1.093 1.00 82.38 96 SER A CA 1
ATOM 719 C C . SER A 1 96 ? 1.796 4.642 -0.218 1.00 82.38 96 SER A C 1
ATOM 721 O O . SER A 1 96 ? 2.386 5.333 -1.047 1.00 82.38 96 SER A O 1
ATOM 723 N N . ALA A 1 97 ? 1.578 3.342 -0.414 1.00 83.50 97 ALA A N 1
ATOM 724 C CA . ALA A 1 97 ? 1.930 2.626 -1.632 1.00 83.50 97 ALA A CA 1
ATOM 725 C C . ALA A 1 97 ? 0.809 2.631 -2.679 1.00 83.50 97 ALA A C 1
ATOM 727 O O . ALA A 1 97 ? 1.043 2.147 -3.782 1.00 83.50 97 ALA A O 1
ATOM 728 N N . LEU A 1 98 ? -0.376 3.167 -2.374 1.00 82.88 98 LEU A N 1
ATOM 729 C CA . LEU A 1 98 ? -1.459 3.234 -3.350 1.00 82.88 98 LEU A CA 1
ATOM 730 C C . LEU A 1 98 ? -1.070 4.148 -4.528 1.00 82.88 98 LEU A C 1
ATOM 732 O O . LEU A 1 98 ? -0.452 5.193 -4.310 1.00 82.88 98 LEU A O 1
ATOM 736 N N . PRO A 1 99 ? -1.408 3.767 -5.774 1.00 73.62 99 PRO A N 1
ATOM 737 C CA . PRO A 1 99 ? -1.226 4.632 -6.931 1.00 73.62 99 PRO A CA 1
ATOM 738 C C . PRO A 1 99 ? -2.034 5.924 -6.771 1.00 73.62 99 PRO A C 1
ATOM 740 O O . PRO A 1 99 ? -3.230 5.892 -6.480 1.00 73.62 99 PRO A O 1
ATOM 743 N N . GLU A 1 100 ? -1.378 7.061 -6.990 1.00 71.12 100 GLU A N 1
ATOM 744 C CA . GLU A 1 100 ? -2.020 8.372 -7.085 1.00 71.12 100 GLU A CA 1
ATOM 745 C C . GLU A 1 100 ? -2.365 8.659 -8.560 1.00 71.12 100 GLU A C 1
ATOM 747 O O . GLU A 1 100 ? -1.539 8.439 -9.451 1.00 71.12 100 GLU A O 1
ATOM 752 N N . GLY A 1 101 ? -3.584 9.138 -8.838 1.00 63.88 101 GLY A N 1
ATOM 753 C CA . GLY A 1 101 ? -4.030 9.545 -10.180 1.00 63.88 101 GLY A CA 1
ATOM 754 C C . GLY A 1 101 ? -5.196 8.722 -10.758 1.00 63.88 101 GLY A C 1
ATOM 755 O O . GLY A 1 101 ? -5.872 8.021 -10.021 1.00 63.88 101 GLY A O 1
ATOM 756 N N . PRO A 1 102 ? -5.484 8.793 -12.069 1.00 56.12 102 PRO A N 1
ATOM 757 C CA . PRO A 1 102 ? -6.713 8.247 -12.666 1.00 56.12 102 PRO A CA 1
ATOM 758 C C . PRO A 1 102 ? -6.798 6.714 -12.660 1.00 56.12 102 PRO A C 1
ATOM 760 O O . PRO A 1 102 ? -7.878 6.167 -12.835 1.00 56.12 102 PRO A O 1
ATOM 763 N N . GLU A 1 103 ? -5.673 6.030 -12.442 1.00 62.28 103 GLU A N 1
ATOM 764 C CA . GLU A 1 103 ? -5.594 4.574 -12.250 1.00 62.28 103 GLU A CA 1
ATOM 765 C C . GLU A 1 103 ? -5.484 4.211 -10.754 1.00 62.28 103 GLU A C 1
ATOM 767 O O . GLU A 1 103 ? -4.985 3.144 -10.392 1.00 62.28 103 GLU A O 1
ATOM 772 N N . SER A 1 104 ? -5.890 5.128 -9.866 1.00 68.94 104 SER A N 1
ATOM 773 C CA . SER A 1 104 ? -5.890 4.914 -8.420 1.00 68.94 104 SER A CA 1
ATOM 774 C C . SER A 1 104 ? -6.938 3.895 -7.994 1.00 68.94 104 SER A C 1
ATOM 776 O O . SER A 1 104 ? -7.909 3.631 -8.700 1.00 68.94 104 SER A O 1
ATOM 778 N N . VAL A 1 105 ? -6.797 3.411 -6.762 1.00 72.69 105 VAL A N 1
ATOM 779 C CA . VAL A 1 105 ? -7.834 2.609 -6.112 1.00 72.69 105 VAL A CA 1
ATOM 780 C C . VAL A 1 105 ? -9.144 3.391 -6.044 1.00 72.69 105 VAL A C 1
ATOM 782 O O . VAL A 1 105 ? -9.209 4.447 -5.420 1.00 72.69 105 VAL A O 1
ATOM 785 N N . GLU A 1 106 ? -10.189 2.851 -6.669 1.00 77.38 106 GLU A N 1
ATOM 786 C CA . GLU A 1 106 ? -11.529 3.438 -6.684 1.00 77.38 106 GLU A CA 1
ATOM 787 C C . GLU A 1 106 ? -12.344 3.015 -5.466 1.00 77.38 106 GLU A C 1
ATOM 789 O O . GLU A 1 106 ? -13.100 3.812 -4.911 1.00 77.38 106 GLU A O 1
ATOM 794 N N . THR A 1 107 ? -12.186 1.758 -5.048 1.00 80.00 107 THR A N 1
ATOM 795 C CA . THR A 1 107 ? -12.920 1.172 -3.930 1.00 80.00 107 THR A CA 1
ATOM 796 C C . THR A 1 107 ? -11.958 0.660 -2.869 1.00 80.00 107 THR A C 1
ATOM 798 O O . THR A 1 107 ? -11.242 -0.314 -3.092 1.00 80.00 107 THR A O 1
ATOM 801 N N . LEU A 1 108 ? -11.976 1.279 -1.689 1.00 83.25 108 LEU A N 1
ATOM 802 C CA . LEU A 1 108 ? -11.265 0.791 -0.509 1.00 83.25 108 LEU A CA 1
ATOM 803 C C . LEU A 1 108 ? -12.282 0.210 0.472 1.00 83.25 108 LEU A C 1
ATOM 805 O O . LEU A 1 108 ? -13.171 0.921 0.945 1.00 83.25 108 LEU A O 1
ATOM 809 N N . LYS A 1 109 ? -12.155 -1.078 0.791 1.00 85.50 109 LYS A N 1
ATOM 810 C CA . LYS A 1 109 ? -12.950 -1.719 1.844 1.00 85.50 109 LYS A CA 1
ATOM 811 C C . LYS A 1 109 ? -12.086 -1.921 3.080 1.00 85.50 109 LYS A C 1
ATOM 813 O O . LYS A 1 109 ? -10.950 -2.365 2.973 1.00 85.50 109 LYS A O 1
ATOM 818 N N . GLY A 1 110 ? -12.611 -1.590 4.250 1.00 81.12 110 GLY A N 1
ATOM 819 C CA . GLY A 1 110 ? -11.963 -1.794 5.540 1.00 81.12 110 GLY A CA 1
ATOM 820 C C . GLY A 1 110 ? -12.900 -2.514 6.501 1.00 81.12 110 GLY A C 1
ATOM 821 O O . GLY A 1 110 ? -14.104 -2.261 6.511 1.00 81.12 110 GLY A O 1
ATOM 822 N N . GLY A 1 111 ? -12.340 -3.424 7.292 1.00 80.06 111 GLY A N 1
ATOM 823 C CA . GLY A 1 111 ? -13.066 -4.144 8.341 1.00 80.06 111 GLY A CA 1
ATOM 824 C C . GLY A 1 111 ? -12.996 -3.419 9.683 1.00 80.06 111 GLY A C 1
ATOM 825 O O . GLY A 1 111 ? -12.293 -2.414 9.823 1.00 80.06 111 GLY A O 1
ATOM 826 N N . SER A 1 112 ? -13.655 -3.975 10.700 1.00 73.44 112 SER A N 1
ATOM 827 C CA . SER A 1 112 ? -13.683 -3.463 12.084 1.00 73.44 112 SER A CA 1
ATOM 828 C C . SER A 1 112 ? -12.282 -3.170 12.642 1.00 73.44 112 SER A C 1
ATOM 830 O O . SER A 1 112 ? -12.049 -2.153 13.300 1.00 73.44 112 SER A O 1
ATOM 832 N N . HIS A 1 113 ? -11.308 -4.007 12.289 1.00 72.00 113 HIS A N 1
ATOM 833 C CA . HIS A 1 113 ? -9.911 -3.861 12.686 1.00 72.00 113 HIS A CA 1
ATOM 834 C C . HIS A 1 113 ? -9.210 -2.628 12.099 1.00 72.00 113 HIS A C 1
A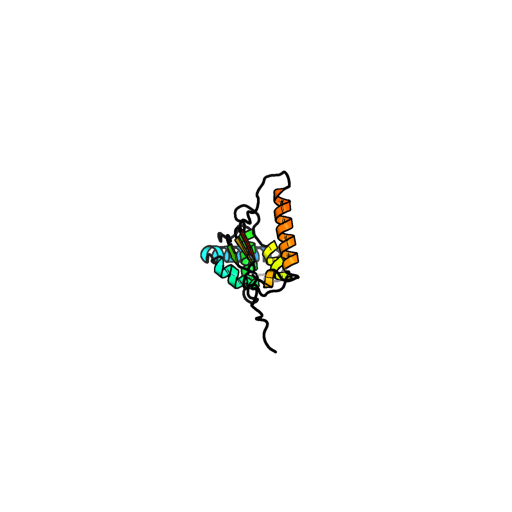TOM 836 O O . HIS A 1 113 ? -8.290 -2.091 12.718 1.00 72.00 113 HIS A O 1
ATOM 842 N N . VAL A 1 114 ? -9.624 -2.163 10.917 1.00 69.38 114 VAL A N 1
ATOM 843 C CA . VAL A 1 114 ? -9.093 -0.948 10.275 1.00 69.38 114 VAL A CA 1
ATOM 844 C C . VAL A 1 114 ? -9.636 0.307 10.968 1.00 69.38 114 VAL A C 1
ATOM 846 O O . VAL A 1 114 ? -8.934 1.314 11.056 1.00 69.38 114 VAL A O 1
ATOM 849 N N . CYS A 1 115 ? -10.838 0.216 11.543 1.00 69.12 115 CYS A N 1
ATOM 850 C CA . CYS A 1 115 ? -11.486 1.270 12.327 1.00 69.12 115 CYS A CA 1
ATOM 851 C C . CYS A 1 115 ? -11.022 1.337 13.793 1.00 69.12 115 CYS A C 1
ATOM 853 O O . CYS A 1 115 ? -11.579 2.102 14.574 1.00 69.12 115 CYS A O 1
ATOM 855 N N . THR A 1 116 ? -10.009 0.560 14.181 1.00 75.81 116 THR A N 1
ATOM 856 C CA . THR A 1 116 ? -9.429 0.601 15.530 1.00 75.81 116 THR A CA 1
ATOM 857 C C . THR A 1 116 ? -8.180 1.488 15.541 1.00 75.81 116 THR A C 1
ATOM 859 O O . THR A 1 116 ? -7.393 1.482 14.593 1.00 75.81 116 THR A O 1
ATOM 862 N N . GLU A 1 117 ? -7.927 2.245 16.608 1.00 70.56 117 GLU A N 1
ATOM 863 C CA . GLU A 1 117 ? -6.627 2.912 16.771 1.00 70.56 117 GLU A CA 1
ATOM 864 C C . GLU A 1 117 ? -5.497 1.870 16.881 1.00 70.56 117 GLU A C 1
ATOM 866 O O . GLU A 1 117 ? -5.704 0.798 17.455 1.00 70.56 117 GLU A O 1
ATOM 871 N N . PRO A 1 118 ? -4.291 2.105 16.326 1.00 73.69 118 PRO A N 1
ATOM 872 C CA . PRO A 1 118 ? -3.788 3.293 15.613 1.00 73.69 118 PRO A CA 1
ATOM 873 C C . PRO A 1 118 ? -4.039 3.294 14.084 1.00 73.69 118 PRO A C 1
ATOM 875 O O . PRO A 1 118 ? -3.493 4.119 13.341 1.00 73.69 118 PRO A O 1
ATOM 878 N N . ARG A 1 119 ? -4.805 2.320 13.574 1.00 78.38 119 ARG A N 1
ATOM 879 C CA . ARG A 1 119 ? -5.095 2.147 12.138 1.00 78.38 119 ARG A CA 1
ATOM 880 C C . ARG A 1 119 ? -6.022 3.247 11.619 1.00 78.38 119 ARG A C 1
ATOM 882 O O . ARG A 1 119 ? -5.744 3.814 10.561 1.00 78.38 119 ARG A O 1
ATOM 889 N N . LEU A 1 120 ? -7.020 3.624 12.416 1.00 78.38 120 LEU A N 1
ATOM 890 C CA . LEU A 1 120 ? -7.955 4.704 12.107 1.00 78.38 120 LEU A CA 1
ATOM 891 C C . LEU A 1 120 ? -7.241 6.048 11.891 1.00 78.38 120 LEU A C 1
ATOM 893 O O . LEU A 1 120 ? -7.458 6.686 10.864 1.00 78.38 120 LEU A O 1
ATOM 897 N N . THR A 1 121 ? -6.307 6.433 12.769 1.00 80.88 121 THR A N 1
ATOM 898 C CA . THR A 1 121 ? -5.482 7.641 12.575 1.00 80.88 121 THR A CA 1
ATOM 899 C C . THR A 1 121 ? -4.745 7.645 11.228 1.00 80.88 121 THR A C 1
ATOM 901 O O . THR A 1 121 ? -4.656 8.679 10.561 1.00 80.88 121 THR A O 1
ATOM 904 N N . SER A 1 122 ? -4.219 6.495 10.799 1.00 80.94 122 SER A N 1
ATOM 905 C CA . SER A 1 122 ? -3.502 6.383 9.520 1.00 80.94 122 SER A CA 1
ATOM 906 C C . SER A 1 122 ? -4.446 6.523 8.324 1.00 80.94 122 SER A C 1
ATOM 908 O O . SER A 1 122 ? -4.117 7.230 7.371 1.00 80.94 122 SER A O 1
ATOM 910 N N . LEU A 1 123 ? -5.642 5.929 8.406 1.00 80.31 123 LEU A N 1
ATOM 911 C CA . LEU A 1 123 ? -6.692 6.087 7.399 1.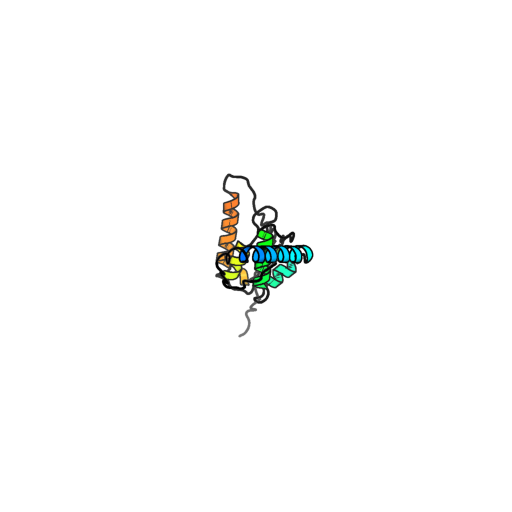00 80.31 123 LEU A CA 1
ATOM 912 C C . LEU A 1 123 ? -7.174 7.543 7.312 1.00 80.31 123 LEU A C 1
ATOM 914 O O . LEU A 1 123 ? -7.224 8.109 6.224 1.00 80.31 123 LEU A O 1
ATOM 918 N N . CYS A 1 124 ? -7.450 8.185 8.449 1.00 81.31 124 CYS A N 1
ATOM 919 C CA . CYS A 1 124 ? -7.848 9.591 8.507 1.00 81.31 124 CYS A CA 1
ATOM 920 C C . CYS A 1 124 ? -6.788 10.507 7.885 1.00 81.31 124 CYS A C 1
ATOM 922 O O . CYS A 1 124 ? -7.125 11.391 7.100 1.00 81.31 124 CYS A O 1
ATOM 924 N N . ARG A 1 125 ? -5.501 10.281 8.187 1.00 82.62 125 ARG A N 1
ATOM 925 C CA . ARG A 1 125 ? -4.393 11.035 7.581 1.00 82.62 125 ARG A CA 1
ATOM 926 C C . ARG A 1 125 ? -4.362 10.868 6.062 1.00 82.62 125 ARG A C 1
ATOM 928 O O . ARG A 1 125 ? -4.209 11.854 5.349 1.00 82.62 125 ARG A O 1
ATOM 935 N N . PHE A 1 126 ? -4.524 9.641 5.574 1.00 81.19 126 PHE A N 1
ATOM 936 C CA . PHE A 1 126 ? -4.572 9.356 4.143 1.00 81.19 126 PHE A CA 1
ATOM 937 C C . PHE A 1 126 ? -5.733 10.088 3.452 1.00 81.19 126 PHE A C 1
ATOM 939 O O . PHE A 1 126 ? -5.506 10.813 2.486 1.00 81.19 126 PHE A O 1
ATOM 946 N N . LEU A 1 127 ? -6.950 10.005 3.999 1.00 80.38 127 LEU A N 1
ATOM 947 C CA . LEU A 1 127 ? -8.124 10.702 3.458 1.00 80.38 127 LEU A CA 1
ATOM 948 C C . LEU A 1 127 ? -7.958 12.231 3.471 1.00 80.38 127 LEU A C 1
ATOM 950 O O . LEU A 1 127 ? -8.348 12.915 2.526 1.00 80.38 127 LEU A O 1
ATOM 954 N N . GLN A 1 128 ? -7.343 12.787 4.519 1.00 80.44 128 GLN A N 1
ATOM 955 C CA . GLN A 1 128 ? -7.024 14.216 4.575 1.00 80.44 128 GLN A CA 1
ATOM 956 C C . GLN A 1 128 ? -6.012 14.631 3.502 1.00 80.44 128 GLN A C 1
ATOM 958 O O . GLN A 1 128 ? -6.121 15.732 2.965 1.00 80.44 128 GLN A O 1
ATOM 963 N N . ASN A 1 129 ? -5.030 13.780 3.198 1.00 76.81 129 ASN A N 1
ATOM 964 C CA . ASN A 1 129 ? -4.056 14.044 2.142 1.00 76.81 129 ASN A CA 1
ATOM 965 C C . ASN A 1 129 ? -4.711 13.997 0.760 1.00 76.81 129 ASN A C 1
ATOM 967 O O . ASN A 1 129 ? -4.488 14.917 -0.020 1.00 76.81 129 ASN A O 1
ATOM 971 N N . LEU A 1 130 ? -5.594 13.023 0.506 1.00 71.38 130 LEU A N 1
ATOM 972 C CA . LEU A 1 130 ? -6.386 12.977 -0.728 1.00 71.38 130 LEU A CA 1
ATOM 973 C C . LEU A 1 130 ? -7.192 14.268 -0.932 1.00 71.38 130 LEU A C 1
ATOM 975 O O . LEU A 1 130 ? -7.116 14.88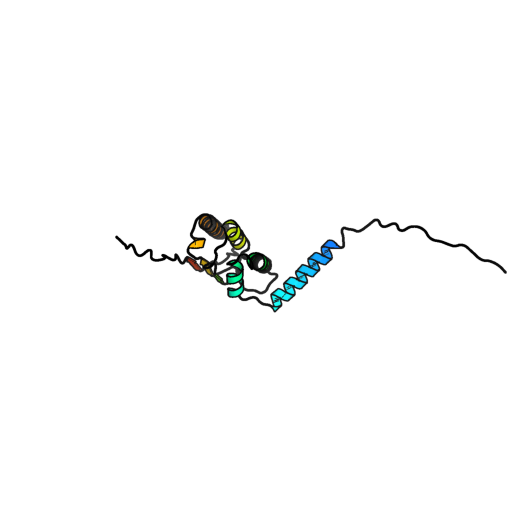6 -1.990 1.00 71.38 130 LEU A O 1
ATOM 979 N N . ARG A 1 131 ? -7.882 14.742 0.114 1.00 70.00 131 ARG A N 1
ATOM 980 C CA . ARG A 1 131 ? -8.667 15.986 0.056 1.00 70.00 131 ARG A CA 1
ATOM 981 C C . ARG A 1 131 ? -7.814 17.234 -0.210 1.00 70.00 131 ARG A C 1
ATOM 983 O O . ARG A 1 131 ? -8.293 18.183 -0.824 1.00 70.00 131 ARG A O 1
ATOM 990 N N . ARG A 1 132 ? -6.567 17.283 0.275 1.00 66.69 132 ARG A N 1
ATOM 991 C CA . ARG A 1 132 ? -5.662 18.423 0.020 1.00 66.69 132 ARG A CA 1
ATOM 992 C C . ARG A 1 132 ? -5.211 18.482 -1.436 1.00 66.69 132 ARG A C 1
ATOM 994 O O . ARG A 1 132 ? -5.070 19.580 -1.966 1.00 66.69 132 ARG A O 1
ATOM 1001 N N . THR A 1 133 ? -5.031 17.329 -2.073 1.00 59.50 133 THR A N 1
ATOM 1002 C CA . THR A 1 133 ? -4.635 17.233 -3.483 1.00 59.50 133 THR A CA 1
ATOM 1003 C C . THR A 1 133 ? -5.711 17.779 -4.431 1.00 59.50 133 THR A C 1
ATOM 1005 O O . THR A 1 133 ? -5.379 18.313 -5.482 1.00 59.50 133 THR A O 1
ATOM 1008 N N . GLU A 1 134 ? -6.989 17.752 -4.045 1.00 55.66 134 GLU A N 1
ATOM 1009 C CA . GLU A 1 134 ? -8.089 18.301 -4.855 1.00 55.66 134 GLU A CA 1
ATOM 1010 C C . GLU A 1 134 ? -8.224 19.839 -4.784 1.00 55.66 134 GLU A C 1
ATOM 1012 O O . GLU A 1 134 ? -8.890 20.437 -5.625 1.00 55.66 134 GLU A O 1
ATOM 1017 N N . GLY A 1 135 ? -7.600 20.502 -3.799 1.00 49.47 135 GLY A N 1
ATOM 1018 C CA . GLY A 1 135 ? -7.799 21.934 -3.517 1.00 49.47 135 GLY A CA 1
ATOM 1019 C C . GLY A 1 135 ? -6.693 22.887 -3.992 1.00 49.47 135 GLY A C 1
ATOM 1020 O O . GLY A 1 135 ? -6.811 24.094 -3.784 1.00 49.47 135 GLY A O 1
ATOM 1021 N N . GLY A 1 136 ? -5.607 22.381 -4.583 1.00 46.12 136 GLY A N 1
ATOM 1022 C CA . GLY A 1 136 ? -4.468 23.189 -5.036 1.00 46.12 136 GLY A CA 1
ATOM 1023 C C . GLY A 1 136 ? -4.515 23.460 -6.538 1.00 46.12 136 GLY A C 1
ATOM 1024 O O . GLY A 1 136 ? -4.430 22.532 -7.332 1.00 46.12 136 GLY A O 1
ATOM 1025 N N . GLY A 1 137 ? -4.638 24.727 -6.945 1.00 45.69 137 GLY A N 1
ATOM 1026 C CA . GLY A 1 137 ? -4.632 25.129 -8.354 1.00 45.69 137 GLY A CA 1
ATOM 1027 C C . GLY A 1 137 ? -3.346 24.714 -9.077 1.00 45.69 137 GLY A C 1
ATOM 1028 O O . GLY A 1 137 ? -2.316 25.364 -8.942 1.00 45.69 137 GLY A O 1
ATOM 1029 N N . GLY A 1 138 ? -3.420 23.635 -9.854 1.00 41.06 138 GLY A N 1
ATOM 1030 C CA . GLY A 1 138 ? -2.336 23.138 -10.698 1.00 41.06 138 GLY A CA 1
ATOM 1031 C C . GLY A 1 138 ? -2.633 21.720 -11.174 1.00 41.06 138 GLY A C 1
ATOM 1032 O O . GLY A 1 138 ? -2.444 20.782 -10.418 1.00 41.06 138 GLY A O 1
ATOM 1033 N N . VAL A 1 139 ? -3.129 21.595 -12.413 1.00 44.81 139 VAL A N 1
ATOM 1034 C CA . VAL A 1 139 ? -3.396 20.348 -13.166 1.00 44.81 139 VAL A CA 1
ATOM 1035 C C . VAL A 1 139 ? -3.972 19.214 -12.304 1.00 44.81 139 VAL A C 1
ATOM 1037 O O . VAL A 1 139 ? -3.256 18.354 -11.800 1.00 44.81 139 VAL A O 1
ATOM 1040 N N . ALA A 1 140 ? -5.301 19.207 -12.174 1.00 44.94 140 ALA A N 1
ATOM 1041 C CA . ALA A 1 140 ? -6.054 18.172 -11.479 1.00 44.94 140 ALA A CA 1
ATOM 1042 C C . ALA A 1 140 ? -5.811 16.785 -12.101 1.00 44.94 140 ALA A C 1
ATOM 1044 O O . ALA A 1 140 ? -6.448 16.401 -13.080 1.00 44.94 140 ALA A O 1
ATOM 1045 N N . VAL A 1 141 ? -4.907 16.017 -11.501 1.00 45.56 141 VAL A N 1
ATOM 1046 C CA . VAL A 1 141 ? -4.814 14.565 -11.676 1.00 45.56 141 VAL A CA 1
ATOM 1047 C C . VAL A 1 141 ? -5.287 13.946 -10.361 1.00 45.56 141 VAL A C 1
ATOM 1049 O O . VAL A 1 141 ? -4.511 13.394 -9.587 1.00 45.56 141 VAL A O 1
ATOM 1052 N N . GLY A 1 142 ? -6.571 14.153 -10.055 1.00 47.56 142 GLY A N 1
ATOM 1053 C CA . GLY A 1 142 ? -7.204 13.658 -8.836 1.00 47.56 142 GLY A CA 1
ATOM 1054 C C . GLY A 1 142 ? -7.208 12.132 -8.810 1.00 47.56 142 GLY A C 1
ATOM 1055 O O . GLY A 1 142 ? -7.721 11.493 -9.729 1.00 47.56 142 GLY A O 1
ATOM 1056 N N . GLY A 1 143 ? -6.623 11.548 -7.764 1.00 54.03 143 GLY A N 1
ATOM 1057 C CA . GLY A 1 143 ? -6.851 10.146 -7.425 1.00 54.03 143 GLY A CA 1
ATOM 1058 C C . GLY A 1 143 ? -8.301 9.973 -6.988 1.00 54.03 143 GLY A C 1
ATOM 1059 O O . GLY A 1 143 ? -8.743 10.619 -6.041 1.00 54.03 143 GLY A O 1
ATOM 1060 N N . SER A 1 144 ? -9.053 9.141 -7.701 1.00 58.94 144 SER A N 1
ATOM 1061 C CA . SER A 1 144 ? -10.496 8.988 -7.529 1.00 58.94 144 SER A CA 1
ATOM 1062 C C . SER A 1 144 ? -10.784 7.838 -6.570 1.00 58.94 144 SER A C 1
ATOM 1064 O O . SER A 1 144 ? -11.223 6.777 -6.999 1.00 58.94 144 SER A O 1
ATOM 1066 N N . LEU A 1 145 ? -10.561 8.026 -5.265 1.00 63.38 145 LEU A N 1
ATOM 1067 C CA . LEU A 1 145 ? -11.205 7.136 -4.297 1.00 63.38 145 LEU A CA 1
ATOM 1068 C C . LEU A 1 145 ? -12.703 7.466 -4.305 1.00 63.38 145 LEU A C 1
ATOM 1070 O O . LEU A 1 145 ? -13.128 8.472 -3.743 1.00 63.38 145 LEU A O 1
ATOM 1074 N N . ARG A 1 146 ? -13.502 6.642 -4.984 1.00 70.81 146 ARG A N 1
ATOM 1075 C CA . ARG A 1 146 ? -14.947 6.856 -5.162 1.00 70.81 146 ARG A CA 1
ATOM 1076 C C . ARG A 1 146 ? -15.758 6.254 -4.032 1.00 70.81 146 ARG A C 1
ATOM 1078 O O . ARG A 1 146 ? -16.756 6.829 -3.607 1.00 70.81 146 ARG A O 1
ATOM 1085 N N . THR A 1 147 ? -15.321 5.096 -3.555 1.00 75.31 147 THR A N 1
ATOM 1086 C CA . THR A 1 147 ? -16.086 4.278 -2.623 1.00 75.31 147 THR A CA 1
ATOM 1087 C C . THR A 1 147 ? -15.196 3.877 -1.457 1.00 75.31 147 THR A C 1
ATOM 1089 O O . THR A 1 147 ? -14.221 3.145 -1.619 1.00 75.31 147 THR A O 1
ATOM 1092 N N . LEU A 1 148 ? -15.551 4.329 -0.257 1.00 78.56 148 LEU A N 1
ATOM 1093 C CA . LEU A 1 148 ? -14.971 3.845 0.990 1.00 78.56 148 LEU A CA 1
ATOM 1094 C C . LEU A 1 148 ? -16.039 3.043 1.734 1.00 78.56 148 LEU A C 1
ATOM 1096 O O . LEU A 1 148 ? -17.045 3.604 2.162 1.00 78.56 148 LEU A O 1
ATOM 1100 N N . VAL A 1 149 ? -15.822 1.737 1.890 1.00 81.06 149 VAL A N 1
ATOM 1101 C CA . VAL A 1 149 ? -16.71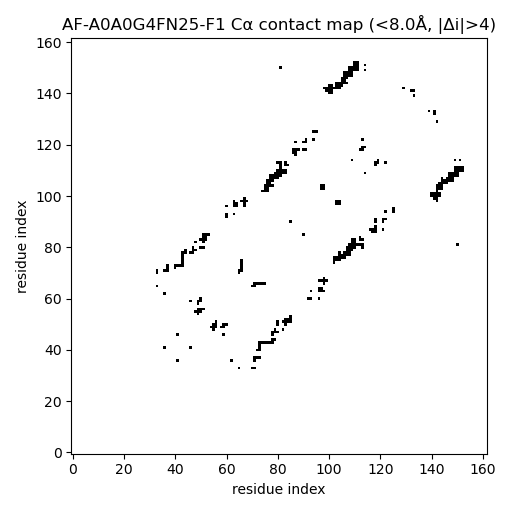5 0.865 2.665 1.00 81.06 149 VAL A CA 1
ATOM 1102 C C . VAL A 1 149 ? -16.022 0.506 3.967 1.00 81.06 149 VAL A C 1
ATOM 1104 O O . VAL A 1 149 ? -15.018 -0.199 3.957 1.00 81.06 149 VAL A O 1
ATOM 1107 N N . LEU A 1 150 ? -16.562 0.969 5.090 1.00 76.69 150 LEU A N 1
ATOM 1108 C CA . LEU A 1 150 ? -16.110 0.565 6.417 1.00 76.69 150 LEU A CA 1
ATOM 1109 C C . LEU A 1 150 ? -17.182 -0.330 7.026 1.00 76.69 150 LEU A C 1
ATOM 1111 O O . LEU A 1 150 ? -18.218 0.148 7.485 1.00 76.69 150 LEU A O 1
ATOM 1115 N N . ALA A 1 151 ? -16.949 -1.637 6.978 1.00 69.12 151 ALA A N 1
ATOM 1116 C CA . ALA A 1 151 ? -17.808 -2.599 7.641 1.00 69.12 151 ALA A CA 1
ATOM 1117 C C . ALA A 1 151 ? -17.352 -2.708 9.098 1.00 69.12 151 ALA A C 1
ATOM 1119 O O . ALA A 1 151 ? -16.350 -3.354 9.410 1.00 69.12 151 ALA A O 1
ATOM 1120 N N . GLY A 1 152 ? -18.080 -2.047 9.995 1.00 52.72 152 GLY A N 1
ATOM 1121 C CA . GLY A 1 152 ? -18.019 -2.384 11.406 1.00 52.72 152 GLY A CA 1
ATOM 1122 C C . GLY A 1 152 ? -18.733 -3.713 11.593 1.00 52.72 152 GLY A C 1
ATOM 1123 O O . GLY A 1 152 ? -19.958 -3.756 11.526 1.00 52.72 152 GLY A O 1
ATOM 1124 N N . GLU A 1 153 ? -17.995 -4.796 11.831 1.00 44.75 153 GLU A N 1
ATOM 1125 C CA . GLU A 1 153 ? -18.580 -5.905 12.577 1.00 44.75 153 GLU A CA 1
ATOM 1126 C C . GLU A 1 153 ? -18.953 -5.355 13.956 1.00 44.75 153 GLU A C 1
ATOM 1128 O O . GLU A 1 153 ? -18.126 -5.286 14.864 1.00 44.75 153 GLU A O 1
ATOM 1133 N N . GLN A 1 154 ? -20.210 -4.939 14.121 1.00 46.44 154 GLN A N 1
ATOM 1134 C CA . GLN A 1 154 ? -20.868 -5.170 15.395 1.00 46.44 154 GLN A CA 1
ATOM 1135 C C . GLN A 1 154 ? -20.999 -6.684 15.509 1.00 46.44 154 GLN A C 1
ATOM 1137 O O . GLN A 1 154 ? -21.995 -7.272 15.090 1.00 46.44 154 GLN A O 1
ATOM 1142 N N . GLN A 1 155 ? -19.951 -7.323 16.030 1.00 41.56 155 GLN A N 1
ATOM 1143 C CA . GLN A 1 155 ? -20.121 -8.623 16.641 1.00 41.56 155 GLN A CA 1
ATOM 1144 C C . GLN A 1 155 ? -21.123 -8.389 17.767 1.00 41.56 155 GLN A C 1
ATOM 1146 O O . GLN A 1 155 ? -20.885 -7.614 18.692 1.00 41.56 155 GLN A O 1
ATOM 1151 N N . SER A 1 156 ? -22.298 -8.969 17.594 1.00 42.19 156 SER A N 1
ATOM 1152 C CA . SER A 1 156 ? -23.339 -9.069 18.592 1.00 42.19 156 SER A CA 1
ATOM 1153 C C . SER A 1 156 ? -22.768 -9.703 19.859 1.00 42.19 156 SER A C 1
ATOM 1155 O O . SER A 1 156 ? -22.820 -10.922 20.013 1.00 42.19 156 SER A O 1
ATOM 1157 N N . ASP A 1 157 ? -22.279 -8.881 20.783 1.00 37.06 157 ASP A N 1
ATOM 1158 C CA . ASP A 1 157 ? -22.365 -9.209 22.198 1.00 37.06 157 ASP A CA 1
ATOM 1159 C C . ASP A 1 157 ? -23.848 -9.103 22.550 1.00 37.06 157 ASP A C 1
ATOM 1161 O O . ASP A 1 157 ? -24.377 -8.057 22.933 1.00 37.06 157 ASP A O 1
ATOM 1165 N N . LEU A 1 158 ? -24.553 -10.212 22.316 1.00 35.84 158 LEU A N 1
ATOM 1166 C CA . LEU A 1 158 ? -25.796 -10.502 23.002 1.00 35.84 158 LEU A CA 1
ATOM 1167 C C . LEU A 1 158 ? -25.506 -10.360 24.494 1.00 35.84 158 LEU A C 1
ATOM 1169 O O . LEU A 1 158 ? -24.877 -11.213 25.114 1.00 35.84 158 LEU A O 1
ATOM 1173 N N . ILE A 1 159 ? -25.972 -9.248 25.052 1.00 47.88 159 ILE A N 1
ATOM 1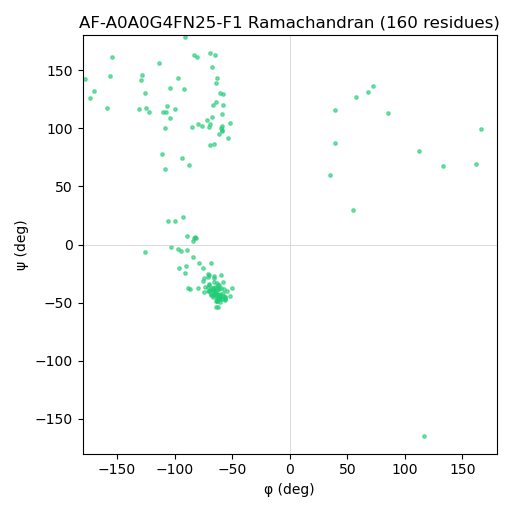174 C CA . ILE A 1 159 ? -26.140 -9.067 26.483 1.00 47.88 159 ILE A CA 1
ATOM 1175 C C . ILE A 1 159 ? -27.101 -10.165 26.954 1.00 47.88 159 ILE A C 1
ATOM 1177 O O . ILE A 1 159 ? -28.312 -10.056 26.784 1.00 47.88 159 ILE A O 1
ATOM 1181 N N . SER A 1 160 ? -26.548 -11.240 27.505 1.00 35.03 160 SER A N 1
ATOM 1182 C CA . SER A 1 160 ? -27.147 -12.147 28.492 1.00 35.03 160 SER A CA 1
ATOM 1183 C C . SER A 1 160 ? -26.024 -13.104 28.913 1.00 35.03 160 SER A C 1
ATOM 1185 O O . SER A 1 160 ? -25.347 -13.654 28.054 1.00 35.03 160 SER A O 1
ATOM 1187 N N . PHE A 1 161 ? -25.698 -13.280 30.188 1.00 31.28 161 PHE A N 1
ATOM 1188 C CA . PHE A 1 161 ? -26.582 -13.891 31.170 1.00 31.28 161 PHE A CA 1
ATOM 1189 C C . PHE A 1 161 ? -26.253 -13.468 32.609 1.00 31.28 161 PHE A C 1
ATOM 1191 O O . PHE A 1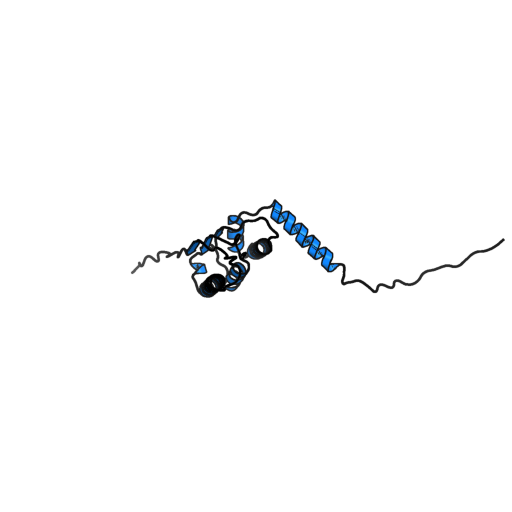 161 ? -25.083 -13.404 32.976 1.00 31.28 161 PHE A O 1
ATOM 1198 N N . ALA A 1 162 ? -27.351 -13.352 33.368 1.00 38.47 162 ALA A N 1
ATOM 1199 C CA . ALA A 1 162 ? -27.532 -13.492 34.820 1.00 38.47 162 ALA A CA 1
ATOM 1200 C C . ALA A 1 162 ? -26.878 -12.457 35.748 1.00 38.47 162 ALA A C 1
ATOM 1202 O O . ALA A 1 162 ? -25.662 -12.544 36.017 1.00 38.47 162 ALA A O 1
#

pLDDT: mean 70.07, std 17.06, range [31.28, 90.12]

Foldseek 3Di:
DDDDDDDDDDDPPDDDDPDPVPVVVVVVVLVVVLVCCQVVLDALVNLQVLCQDPNSNVVSLVVLQCVQVVSHPRQNQEHACQSRPDDQVSLLSNLVSFHFFPSTHQEYEYHQNCCDPPNVVSVVVSVVVLVVLCPDPDDDRRRHNNYYHYHYPPPDPPPDDD

Organism: NCBI:txid1169474

Solvent-accessible surface area (backbone atoms only — not comparable to full-atom values): 9517 Å² total; per-residue (Å²): 134,89,79,87,88,88,83,83,90,88,78,92,75,90,78,88,75,96,75,67,69,62,60,58,53,54,50,52,51,50,53,51,47,36,50,54,48,50,73,60,50,69,49,41,67,57,42,21,56,22,54,25,38,80,87,32,28,64,61,32,50,53,50,37,41,36,36,45,68,66,57,34,80,54,72,44,44,46,43,48,35,50,73,28,75,67,57,36,72,58,53,44,53,50,65,72,32,53,35,81,17,87,76,16,42,27,30,44,33,30,14,44,61,39,70,31,85,66,25,32,62,43,52,52,52,50,54,53,49,56,58,52,65,72,71,54,96,69,83,89,63,56,51,50,68,76,42,80,45,75,48,66,71,76,71,80,76,70,90,73,83,136

Nearest PDB structures (foldseek):
  7wbu-assembly1_A  TM=5.899E-01  e=2.481E+00  Bos taurus
  4d82-assembly2_B  TM=4.142E-01  e=8.375E+00  Metallosphaera sedula

Secondary structure (DSSP, 8-state):
---------------S-SSSHHHHHHHHHHHHHHHHHHHH---HHHHHHHHHSHHHHHHHHHHHHHHHTT-S-----EEEETT--S-HHHHHHHHHHSPPSTTS-SEEEE-TTTTSTTHHHHHHHHHHHHHHHTSSSS--------EEEE------------